Protein AF-A5PG52-F1 (afdb_monomer_lite)

Foldseek 3Di:
DEAAAVVVQVVCVVPDDPVADDYHYDYHDQDPPVPDDPVVLCPDPSSVSVCVQQQQHDDPSGDNVRGPHPDDD

Secondary structure (DSSP, 8-state):
-EESSHHHHHHHHHHS-TTT---EE--SSPP-TTTS-HHHHHT-HHHHHHHHHH----GGG--GGG-S-S---

pLDDT: mean 95.88, std 1.95, range [89.31, 98.31]

Structure (mmCIF, N/CA/C/O backbone):
data_AF-A5PG52-F1
#
_entry.id   AF-A5PG52-F1
#
loop_
_atom_site.group_PDB
_atom_site.id
_atom_site.type_symbol
_atom_site.label_atom_id
_atom_site.label_alt_id
_atom_site.label_comp_id
_atom_site.label_asym_id
_atom_site.label_entity_id
_atom_site.label_seq_id
_atom_site.pdbx_PDB_ins_code
_atom_site.Cartn_x
_atom_site.Cartn_y
_atom_site.Cartn_z
_atom_site.occupancy
_atom_site.B_iso_or_equiv
_atom_site.auth_seq_id
_atom_site.auth_comp_id
_atom_site.auth_asym_id
_atom_site.auth_atom_id
_atom_site.pdbx_PDB_model_num
ATOM 1 N N . TYR A 1 1 ? 2.222 -6.231 -6.405 1.00 97.81 1 TYR A N 1
ATOM 2 C CA . TYR A 1 1 ? 3.378 -6.304 -5.502 1.00 97.81 1 TYR A CA 1
ATOM 3 C C . TYR A 1 1 ? 3.166 -5.341 -4.361 1.00 97.81 1 TYR A C 1
ATOM 5 O O . TYR A 1 1 ? 3.225 -4.134 -4.569 1.00 97.81 1 TYR A O 1
ATOM 13 N N . VAL A 1 2 ? 2.870 -5.872 -3.188 1.00 97.50 2 VAL A N 1
ATOM 14 C CA . VAL A 1 2 ? 2.802 -5.165 -1.920 1.00 97.50 2 VAL A CA 1
ATOM 15 C C . VAL A 1 2 ? 4.174 -5.292 -1.267 1.00 97.50 2 VAL A C 1
ATOM 17 O O . VAL A 1 2 ? 4.707 -6.392 -1.156 1.00 97.50 2 VAL A O 1
ATOM 20 N N . VAL A 1 3 ? 4.788 -4.173 -0.893 1.00 97.44 3 VAL A N 1
ATOM 21 C CA . VAL A 1 3 ? 6.161 -4.155 -0.357 1.00 97.44 3 VAL A CA 1
ATOM 22 C C . VAL A 1 3 ? 6.220 -3.393 0.962 1.00 97.44 3 VAL A C 1
ATOM 24 O O . VAL A 1 3 ? 5.400 -2.517 1.200 1.00 97.44 3 VAL A O 1
ATOM 27 N N . GLU A 1 4 ? 7.193 -3.706 1.817 1.00 95.50 4 GLU A N 1
ATOM 28 C CA . GLU A 1 4 ? 7.266 -3.238 3.219 1.00 95.50 4 GLU A CA 1
ATOM 29 C C . GLU A 1 4 ? 7.568 -1.733 3.399 1.00 95.50 4 GLU A C 1
ATOM 31 O O . GLU A 1 4 ? 7.603 -1.222 4.516 1.00 95.50 4 GLU A O 1
ATOM 36 N N . GLY A 1 5 ? 7.819 -0.990 2.320 1.00 95.00 5 GLY A N 1
ATOM 37 C CA . GLY A 1 5 ? 8.028 0.452 2.416 1.00 95.00 5 GLY A CA 1
ATOM 38 C C . GLY A 1 5 ? 8.633 1.072 1.171 1.00 95.00 5 GLY A C 1
ATOM 39 O O . GLY A 1 5 ? 8.866 0.397 0.169 1.00 95.00 5 GLY A O 1
ATOM 40 N N . ASP A 1 6 ? 8.913 2.373 1.245 1.00 94.19 6 ASP A N 1
ATOM 41 C CA . ASP A 1 6 ? 9.378 3.165 0.101 1.00 94.19 6 ASP A CA 1
ATOM 42 C C . ASP A 1 6 ? 10.764 2.720 -0.403 1.00 94.19 6 ASP A C 1
ATOM 44 O O . ASP A 1 6 ? 11.016 2.759 -1.605 1.00 94.19 6 ASP A O 1
ATOM 48 N N . SER A 1 7 ? 11.634 2.222 0.488 1.00 94.75 7 SER A N 1
ATOM 49 C CA . SER A 1 7 ? 12.949 1.672 0.112 1.00 94.75 7 SER A CA 1
ATOM 50 C C . SER A 1 7 ? 12.801 0.459 -0.816 1.00 94.75 7 SER A C 1
ATOM 52 O O . SER A 1 7 ? 13.248 0.485 -1.964 1.00 94.75 7 SER A O 1
ATOM 54 N N . ALA A 1 8 ? 12.060 -0.564 -0.372 1.00 96.00 8 ALA A N 1
ATOM 55 C CA . ALA A 1 8 ? 11.728 -1.723 -1.200 1.00 96.00 8 ALA A CA 1
ATOM 56 C C . ALA A 1 8 ? 10.884 -1.329 -2.427 1.00 96.00 8 ALA A C 1
ATOM 58 O O . ALA A 1 8 ? 11.045 -1.900 -3.504 1.00 96.00 8 ALA A O 1
ATOM 59 N N . GLY A 1 9 ? 10.020 -0.319 -2.287 1.00 96.88 9 GLY A N 1
ATOM 60 C CA . GLY A 1 9 ? 9.212 0.246 -3.363 1.00 96.88 9 GLY A CA 1
ATOM 61 C C . GLY A 1 9 ? 10.042 0.842 -4.491 1.00 96.88 9 GLY A C 1
ATOM 62 O O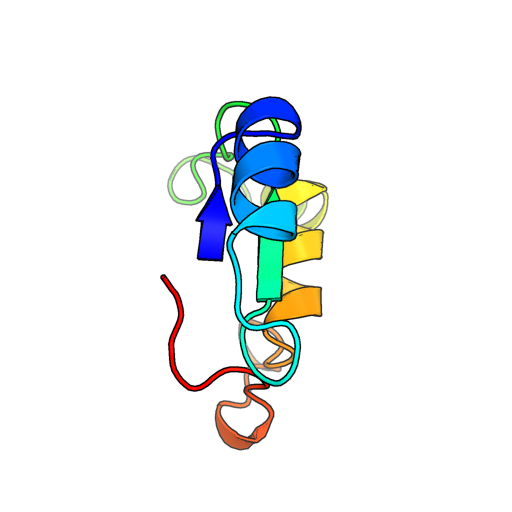 . GLY A 1 9 ? 9.727 0.603 -5.655 1.00 96.88 9 GLY A O 1
ATOM 63 N N . GLY A 1 10 ? 11.122 1.556 -4.173 1.00 97.06 10 GLY A N 1
ATOM 64 C CA . GLY A 1 10 ? 12.053 2.099 -5.160 1.00 97.06 10 GLY A CA 1
ATOM 65 C C . GLY A 1 10 ? 12.727 0.994 -5.969 1.00 97.06 10 GLY A C 1
ATOM 66 O O . GLY A 1 10 ? 12.660 1.002 -7.199 1.00 97.06 10 GLY A O 1
ATOM 67 N N . SER A 1 11 ? 13.300 -0.001 -5.287 1.00 97.44 11 SER A N 1
ATOM 68 C CA . SER A 1 11 ? 13.937 -1.151 -5.941 1.00 97.44 11 SER A CA 1
ATOM 69 C C . SER A 1 11 ? 12.949 -1.945 -6.799 1.00 97.44 11 SER A C 1
ATOM 71 O O . SER A 1 11 ? 13.233 -2.233 -7.961 1.00 97.44 11 SER A O 1
ATOM 73 N N . ALA A 1 12 ? 11.761 -2.242 -6.267 1.00 97.69 12 ALA A N 1
ATOM 74 C CA . ALA A 1 12 ? 10.724 -2.969 -6.992 1.00 97.69 12 ALA A CA 1
ATOM 75 C C . ALA A 1 12 ? 10.201 -2.176 -8.197 1.00 97.69 12 ALA A C 1
ATOM 77 O O . ALA A 1 12 ? 9.959 -2.749 -9.254 1.00 97.69 12 ALA A O 1
ATOM 78 N N . LYS A 1 13 ? 10.061 -0.850 -8.079 1.00 97.50 13 LYS A N 1
ATOM 79 C CA . LYS A 1 13 ? 9.628 0.011 -9.187 1.00 97.50 13 LYS A CA 1
ATOM 80 C C . LYS A 1 13 ? 10.621 -0.004 -10.346 1.00 97.50 13 LYS A C 1
ATOM 82 O O . LYS A 1 13 ? 10.179 -0.016 -11.490 1.00 97.50 13 LYS A O 1
ATOM 87 N N . SER A 1 14 ? 11.919 -0.005 -10.055 1.00 97.38 14 SER A N 1
ATOM 88 C CA . SER A 1 14 ? 12.967 -0.042 -11.080 1.00 97.38 14 SER A CA 1
ATOM 89 C C . SER A 1 14 ? 13.107 -1.414 -11.743 1.00 97.38 14 SER A C 1
ATOM 91 O O . SER A 1 14 ? 13.469 -1.480 -12.911 1.00 97.38 14 SER A O 1
ATOM 93 N N . GLY A 1 15 ? 12.826 -2.502 -11.017 1.00 97.44 15 GLY A N 1
ATOM 94 C CA . GLY A 1 15 ? 12.979 -3.874 -11.518 1.00 97.44 15 GLY A CA 1
ATOM 95 C C . GLY A 1 15 ? 11.729 -4.499 -12.145 1.00 97.44 15 GLY A C 1
ATOM 96 O O . GLY A 1 15 ? 11.802 -5.626 -12.627 1.00 97.44 15 GLY A O 1
ATOM 97 N N . ARG A 1 16 ? 10.576 -3.822 -12.106 1.00 98.00 16 ARG A N 1
ATOM 98 C CA . ARG A 1 16 ? 9.306 -4.379 -12.595 1.00 98.00 16 ARG A CA 1
ATOM 99 C C . ARG A 1 16 ? 9.136 -4.223 -14.103 1.00 98.00 16 ARG A C 1
ATOM 101 O O . ARG A 1 16 ? 9.602 -3.249 -14.691 1.00 98.00 16 ARG A O 1
ATOM 108 N N . ASP A 1 17 ? 8.302 -5.077 -14.680 1.00 98.06 17 ASP A N 1
ATOM 109 C CA . ASP A 1 17 ? 7.660 -4.776 -15.957 1.00 98.06 17 ASP A CA 1
ATOM 110 C C . ASP A 1 17 ? 6.495 -3.795 -15.731 1.00 98.06 17 ASP A C 1
ATOM 112 O O . ASP A 1 17 ? 5.445 -4.142 -15.181 1.00 98.06 17 ASP A O 1
ATOM 116 N N . SER A 1 18 ? 6.689 -2.533 -16.118 1.00 97.19 18 SER A N 1
ATOM 117 C CA . SER A 1 18 ? 5.730 -1.455 -15.857 1.00 97.19 18 SER A CA 1
ATOM 118 C C . SER A 1 18 ? 4.434 -1.568 -16.660 1.00 97.19 18 SER A C 1
ATOM 120 O O . SER A 1 18 ? 3.468 -0.894 -16.298 1.00 97.19 18 SER A O 1
ATOM 122 N N . MET A 1 19 ? 4.387 -2.417 -17.694 1.00 97.50 19 MET A N 1
ATOM 123 C CA . MET A 1 19 ? 3.198 -2.607 -18.522 1.00 97.50 19 MET A CA 1
ATOM 124 C C . MET A 1 19 ? 2.058 -3.267 -17.738 1.00 97.50 19 MET A C 1
ATOM 126 O O . MET A 1 19 ? 0.895 -2.944 -17.965 1.00 97.50 19 MET A O 1
ATOM 130 N N . PHE A 1 20 ? 2.378 -4.169 -16.802 1.00 97.19 20 PHE A N 1
ATOM 131 C CA . PHE A 1 20 ? 1.364 -4.937 -16.066 1.00 97.19 20 PHE A CA 1
ATOM 132 C C . PHE A 1 20 ? 1.641 -5.110 -14.565 1.00 97.19 20 PHE A C 1
ATOM 134 O O . PHE A 1 20 ? 0.762 -5.574 -13.836 1.00 97.19 20 PHE A O 1
ATOM 141 N N . GLN A 1 21 ? 2.826 -4.749 -14.061 1.00 98.31 21 GLN A N 1
ATOM 142 C CA . GLN A 1 21 ? 3.158 -4.902 -12.642 1.00 98.31 21 GLN A CA 1
ATOM 143 C C . GLN A 1 21 ? 3.010 -3.580 -11.878 1.00 98.31 21 GLN A C 1
ATOM 145 O O . GLN A 1 21 ? 3.744 -2.612 -12.087 1.00 98.31 21 GLN A O 1
ATOM 150 N N . ALA A 1 22 ? 2.098 -3.554 -10.905 1.00 98.19 22 ALA A N 1
ATOM 151 C CA . ALA A 1 22 ? 1.944 -2.450 -9.959 1.00 98.19 22 ALA A CA 1
ATOM 152 C C . ALA A 1 22 ? 2.672 -2.721 -8.629 1.00 98.19 22 ALA A C 1
ATOM 154 O O . ALA A 1 22 ? 2.691 -3.856 -8.137 1.00 98.19 22 ALA A O 1
ATOM 155 N N . ILE A 1 23 ? 3.250 -1.661 -8.049 1.00 98.19 23 ILE A N 1
ATOM 156 C CA . ILE A 1 23 ? 3.919 -1.679 -6.740 1.00 98.19 23 ILE A CA 1
ATOM 157 C C . ILE A 1 23 ? 3.113 -0.810 -5.772 1.00 98.19 23 ILE A C 1
ATOM 159 O O . ILE A 1 23 ? 2.866 0.359 -6.071 1.00 98.19 23 ILE A O 1
ATOM 163 N N . LEU A 1 24 ? 2.737 -1.376 -4.628 1.00 97.81 24 LEU A N 1
ATOM 164 C CA . LEU A 1 24 ? 2.089 -0.701 -3.508 1.00 97.81 24 LEU A CA 1
ATOM 165 C C . LEU A 1 24 ? 3.011 -0.803 -2.279 1.00 97.81 24 LEU A C 1
ATOM 167 O O . LEU A 1 24 ? 3.058 -1.859 -1.648 1.00 97.81 24 LEU A O 1
ATOM 171 N N . PRO A 1 25 ? 3.785 0.244 -1.950 1.00 96.94 25 PRO A N 1
ATOM 172 C CA . PRO A 1 25 ? 4.550 0.273 -0.712 1.00 96.94 25 PRO A CA 1
ATOM 173 C C . PRO A 1 25 ? 3.619 0.523 0.475 1.00 96.94 25 PRO A C 1
ATOM 175 O O . PRO A 1 25 ? 2.824 1.461 0.444 1.00 96.94 25 PRO A O 1
ATOM 178 N N . LEU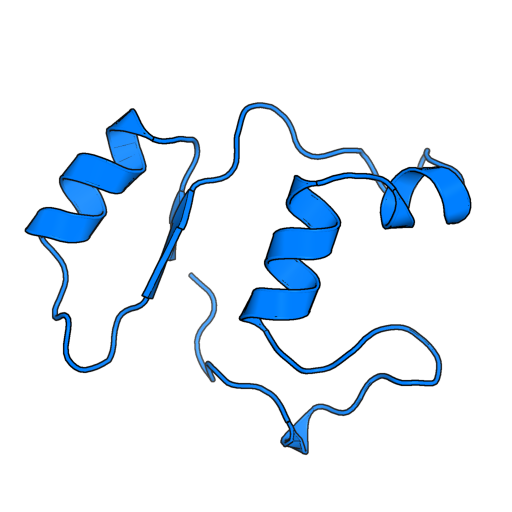 A 1 26 ? 3.740 -0.300 1.513 1.00 95.31 26 LEU A N 1
ATOM 179 C CA . LEU A 1 26 ? 3.051 -0.126 2.785 1.00 95.31 26 LEU A CA 1
ATOM 180 C C . LEU A 1 26 ? 4.013 0.426 3.821 1.00 95.31 26 LEU A C 1
ATOM 182 O O . LEU A 1 26 ? 5.146 -0.031 3.907 1.00 95.31 26 LEU A O 1
ATOM 186 N N . ARG A 1 27 ? 3.591 1.407 4.615 1.00 92.19 27 ARG A N 1
ATOM 187 C CA . ARG A 1 27 ? 4.484 2.042 5.596 1.00 92.19 27 ARG A CA 1
ATOM 188 C C . ARG A 1 27 ? 4.308 1.442 6.982 1.00 92.19 27 ARG A C 1
ATOM 190 O O . ARG A 1 27 ? 3.334 1.714 7.681 1.00 92.19 27 ARG A O 1
ATOM 197 N N . GLY A 1 28 ? 5.311 0.681 7.411 1.00 89.31 28 GLY A N 1
ATOM 198 C CA . GLY A 1 28 ? 5.345 0.085 8.741 1.00 89.31 28 GLY A CA 1
ATOM 199 C C . GLY A 1 28 ? 4.359 -1.073 8.899 1.00 89.31 28 GLY A C 1
ATOM 200 O O . GLY A 1 28 ? 3.996 -1.753 7.942 1.00 89.31 28 GLY A O 1
ATOM 201 N N . LYS A 1 29 ? 3.949 -1.342 10.142 1.00 91.12 29 LYS A N 1
ATOM 202 C CA . LYS A 1 29 ? 3.072 -2.478 10.447 1.00 91.12 29 LYS A CA 1
ATOM 203 C C . LYS A 1 29 ? 1.617 -2.133 10.144 1.00 91.12 29 LYS A C 1
ATOM 205 O O . LYS A 1 29 ? 1.081 -1.180 10.710 1.00 91.12 29 LYS A O 1
ATOM 210 N N . ILE A 1 30 ? 0.968 -2.952 9.316 1.00 92.25 30 ILE A N 1
ATOM 211 C CA . ILE A 1 30 ? -0.474 -2.845 9.064 1.00 92.25 30 ILE A CA 1
ATOM 212 C C . ILE A 1 30 ? -1.242 -3.037 10.377 1.00 92.25 30 ILE A C 1
ATOM 214 O O . ILE A 1 30 ? -0.858 -3.827 11.246 1.00 92.25 30 ILE A O 1
ATOM 218 N N . ILE A 1 31 ? -2.348 -2.306 10.514 1.00 94.31 31 ILE A N 1
ATOM 219 C CA . ILE A 1 31 ? -3.280 -2.469 11.624 1.00 94.31 31 ILE A CA 1
ATOM 220 C C . ILE A 1 31 ? -3.814 -3.907 11.687 1.00 94.31 31 ILE A C 1
ATOM 222 O O . ILE A 1 31 ? -4.220 -4.489 10.685 1.00 94.31 31 ILE A O 1
ATOM 226 N N . ASN A 1 32 ? -3.851 -4.482 12.887 1.00 94.94 32 ASN A N 1
ATOM 227 C CA . ASN A 1 32 ? -4.519 -5.760 13.100 1.00 94.94 32 ASN A CA 1
ATOM 228 C C . ASN A 1 32 ? -6.039 -5.541 13.056 1.00 94.94 32 ASN A C 1
ATOM 230 O O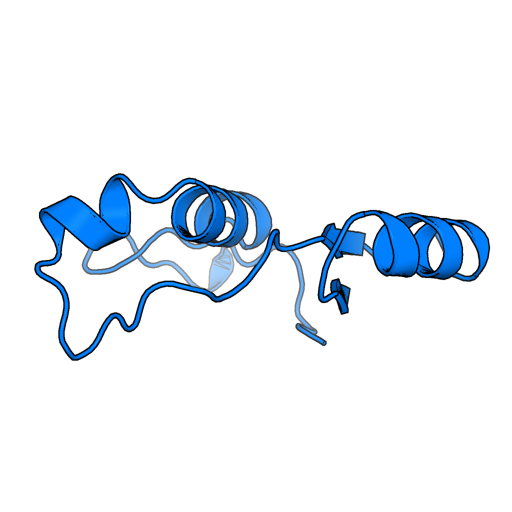 . ASN A 1 32 ? -6.613 -5.024 14.015 1.00 94.94 32 ASN A O 1
ATOM 234 N N . VAL A 1 33 ? -6.662 -5.921 11.939 1.00 94.19 33 VAL A N 1
ATOM 235 C CA . VAL A 1 33 ? -8.099 -5.726 11.697 1.00 94.19 33 VAL A CA 1
ATOM 236 C C . VAL A 1 33 ? -8.987 -6.582 12.602 1.00 94.19 33 VAL A C 1
ATOM 238 O O . VAL A 1 33 ? -10.067 -6.135 12.953 1.00 94.19 33 VAL A O 1
ATOM 241 N N . GLU A 1 34 ? -8.510 -7.743 13.059 1.00 94.88 34 GLU A N 1
ATOM 242 C CA . GLU A 1 34 ? -9.254 -8.637 13.963 1.00 94.88 34 GLU A CA 1
ATOM 243 C C . GLU A 1 34 ? -9.422 -8.025 15.363 1.00 94.88 34 GLU A C 1
ATOM 245 O O . GLU A 1 34 ? -10.430 -8.208 16.037 1.00 94.88 34 GLU A O 1
ATOM 250 N N . LYS A 1 35 ? -8.418 -7.264 15.818 1.00 94.62 35 LYS A N 1
ATOM 251 C CA . LYS A 1 35 ? -8.427 -6.603 17.135 1.00 94.62 35 LYS A CA 1
ATOM 252 C C . LYS A 1 35 ? -8.941 -5.165 17.094 1.00 94.62 35 LYS A C 1
ATOM 254 O O . LYS A 1 35 ? -9.215 -4.585 18.146 1.00 94.62 35 LYS A O 1
ATOM 259 N N . ALA A 1 36 ? -8.983 -4.546 15.918 1.00 94.94 36 ALA A N 1
ATOM 260 C CA . ALA A 1 36 ? -9.356 -3.148 15.757 1.00 94.94 36 ALA A CA 1
ATOM 261 C C . ALA A 1 36 ? -10.841 -3.006 15.412 1.00 94.94 36 ALA A C 1
ATOM 263 O O . ALA A 1 36 ? -11.413 -3.808 14.687 1.00 94.94 36 ALA A O 1
ATOM 264 N N . ARG A 1 37 ? -11.466 -1.928 15.894 1.00 95.31 37 ARG A N 1
ATOM 265 C CA . ARG A 1 37 ? -12.820 -1.573 15.460 1.00 95.31 37 ARG A CA 1
ATOM 266 C C . ARG A 1 37 ? -12.818 -1.152 13.991 1.00 95.31 37 ARG A C 1
ATOM 268 O O . ARG A 1 37 ? -11.863 -0.518 13.532 1.00 95.31 37 ARG A O 1
ATOM 275 N N . ILE A 1 38 ? -13.907 -1.454 13.284 1.00 91.62 38 ILE A N 1
ATOM 276 C CA . ILE A 1 38 ? -14.024 -1.205 11.843 1.00 91.62 38 ILE A CA 1
ATOM 277 C C . ILE A 1 38 ? -13.809 0.269 11.478 1.00 91.62 38 ILE A C 1
ATOM 279 O O . ILE A 1 38 ? -13.092 0.572 10.531 1.00 91.62 38 ILE A O 1
ATOM 283 N N . ASP A 1 39 ? -14.311 1.207 12.281 1.00 93.38 39 ASP A N 1
ATOM 284 C CA . ASP A 1 39 ? -14.137 2.646 12.059 1.00 93.38 39 ASP A CA 1
ATOM 285 C C . ASP A 1 39 ? -12.658 3.069 12.069 1.00 93.38 39 ASP A C 1
ATOM 287 O O . ASP A 1 39 ? -12.245 3.940 11.303 1.00 93.38 39 ASP A O 1
ATOM 291 N N . ARG A 1 40 ? -11.838 2.421 12.905 1.00 94.62 40 ARG A N 1
ATOM 292 C CA . ARG A 1 40 ? -10.392 2.650 12.967 1.00 94.62 40 ARG A CA 1
ATOM 293 C C . ARG A 1 40 ? -9.674 2.034 11.770 1.00 94.62 40 ARG A C 1
ATOM 295 O O . ARG A 1 40 ? -8.723 2.631 11.272 1.00 94.62 40 ARG A O 1
ATOM 302 N N . VAL A 1 41 ? -10.121 0.863 11.320 1.00 94.38 41 VAL A N 1
ATOM 303 C CA . VAL A 1 41 ? -9.593 0.187 10.127 1.00 94.38 41 VAL A CA 1
ATOM 304 C C . VAL A 1 41 ? -9.840 1.043 8.883 1.00 94.38 41 VAL A C 1
ATOM 306 O O . VAL A 1 41 ? -8.904 1.304 8.136 1.00 94.38 41 VAL A O 1
ATOM 309 N N . LEU A 1 42 ? -11.053 1.576 8.713 1.00 92.62 42 LEU A N 1
ATOM 310 C CA . LEU A 1 42 ? -11.415 2.411 7.560 1.00 92.62 42 LEU A CA 1
ATOM 311 C C . LEU A 1 42 ? -10.737 3.783 7.544 1.00 92.62 42 LEU A C 1
ATOM 313 O O . LEU A 1 42 ? -10.595 4.378 6.480 1.00 92.62 42 LEU A O 1
ATOM 317 N N . LYS A 1 43 ? -10.303 4.293 8.702 1.00 94.25 43 LYS A N 1
ATOM 318 C CA . LYS A 1 43 ? -9.510 5.530 8.811 1.00 94.25 43 LYS A CA 1
ATOM 319 C C . LYS A 1 43 ? -8.008 5.304 8.612 1.00 94.25 43 LYS A C 1
ATOM 321 O O . LYS A 1 43 ? -7.253 6.272 8.581 1.00 94.25 43 LYS A O 1
ATOM 326 N N . ASN A 1 44 ? -7.550 4.054 8.527 1.00 95.25 44 ASN A N 1
ATOM 327 C CA . ASN A 1 44 ? -6.139 3.754 8.330 1.00 95.25 44 ASN A CA 1
ATOM 328 C C . ASN A 1 44 ? -5.733 3.983 6.865 1.00 95.25 44 ASN A C 1
ATOM 330 O O . ASN A 1 44 ? -6.352 3.447 5.949 1.00 95.25 44 ASN A O 1
ATOM 334 N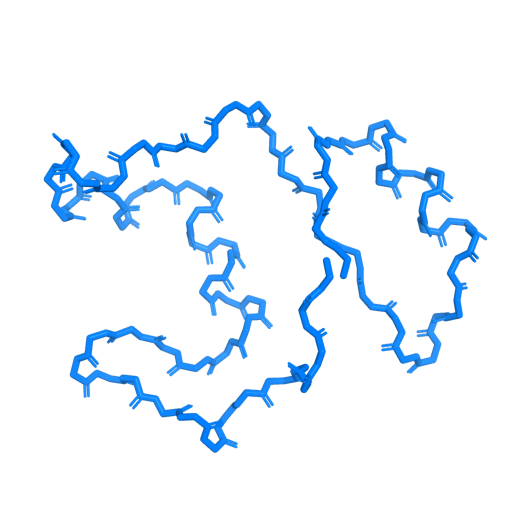 N . THR A 1 45 ? -4.660 4.745 6.655 1.00 94.81 45 THR A N 1
ATOM 335 C CA . THR A 1 45 ? -4.167 5.124 5.322 1.00 94.81 45 THR A CA 1
ATOM 336 C C . THR A 1 45 ? -3.751 3.925 4.475 1.00 94.81 45 THR A C 1
ATOM 338 O O . THR A 1 45 ? -4.048 3.891 3.285 1.00 94.81 45 THR A O 1
ATOM 341 N N . GLU A 1 46 ? -3.111 2.922 5.079 1.00 95.00 46 GLU A N 1
ATOM 342 C CA . GLU A 1 46 ? -2.640 1.726 4.370 1.00 95.00 46 GLU A CA 1
ATOM 343 C C . GLU A 1 46 ? -3.820 0.870 3.904 1.00 95.00 46 GLU A C 1
ATOM 345 O O . GLU A 1 46 ? -3.860 0.412 2.764 1.00 95.00 46 GLU A O 1
ATOM 350 N N . VAL A 1 47 ? -4.834 0.718 4.759 1.00 95.12 47 VAL A N 1
ATOM 351 C CA . VAL A 1 47 ? -6.069 0.004 4.410 1.00 95.12 47 VAL A CA 1
ATO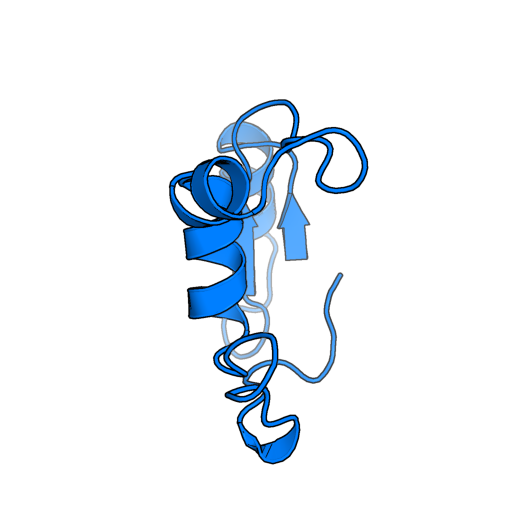M 352 C C . VAL A 1 47 ? -6.815 0.734 3.289 1.00 95.12 47 VAL A C 1
ATOM 354 O O . VAL A 1 47 ? -7.198 0.104 2.305 1.00 95.12 47 VAL A O 1
ATOM 357 N N . GLN A 1 48 ? -6.966 2.060 3.377 1.00 95.12 48 GLN A N 1
ATOM 358 C CA . GLN A 1 48 ? -7.582 2.863 2.312 1.00 95.12 48 GLN A CA 1
ATOM 359 C C . GLN A 1 48 ? -6.825 2.748 0.983 1.00 95.12 48 GLN A C 1
ATOM 361 O O . GLN A 1 48 ? -7.446 2.634 -0.079 1.00 95.12 48 GLN A O 1
ATOM 366 N N . ALA A 1 49 ? -5.492 2.738 1.032 1.00 95.62 49 ALA A N 1
ATOM 367 C CA . ALA A 1 49 ? -4.653 2.560 -0.145 1.00 95.62 49 ALA A CA 1
ATOM 368 C C . ALA A 1 49 ? -4.872 1.182 -0.791 1.00 95.62 49 ALA A C 1
ATOM 370 O O . ALA A 1 49 ? -5.031 1.111 -2.009 1.00 95.62 49 ALA A O 1
ATOM 371 N N . ILE A 1 50 ? -4.960 0.107 0.004 1.00 96.12 50 ILE A N 1
ATOM 372 C CA . ILE A 1 50 ? -5.247 -1.250 -0.493 1.00 96.12 50 ILE A CA 1
ATOM 373 C C . ILE A 1 50 ? -6.629 -1.307 -1.152 1.00 96.12 50 ILE A C 1
ATOM 375 O O . ILE A 1 50 ? -6.737 -1.765 -2.289 1.00 96.12 50 ILE A O 1
ATOM 379 N N . ILE A 1 51 ? -7.672 -0.799 -0.488 1.00 95.81 51 ILE A N 1
ATOM 380 C CA . ILE A 1 51 ? -9.042 -0.790 -1.030 1.00 95.81 51 ILE A CA 1
ATOM 381 C C . ILE A 1 51 ? -9.076 -0.058 -2.376 1.00 95.81 51 ILE A C 1
ATOM 383 O O . ILE A 1 51 ? -9.611 -0.567 -3.363 1.00 95.81 51 ILE A O 1
ATOM 387 N N . THR A 1 52 ? -8.440 1.112 -2.436 1.00 96.25 52 THR A N 1
ATOM 388 C CA . THR A 1 52 ? -8.367 1.930 -3.652 1.00 96.25 52 THR A CA 1
ATOM 389 C C . THR A 1 52 ? -7.571 1.238 -4.761 1.00 96.25 52 THR A C 1
ATOM 391 O O . THR A 1 52 ? -7.949 1.314 -5.932 1.00 96.25 52 THR A O 1
ATOM 394 N N . ALA A 1 53 ? -6.473 0.561 -4.415 1.00 96.88 53 ALA A N 1
ATOM 395 C CA . ALA A 1 53 ? -5.627 -0.147 -5.369 1.00 96.88 53 ALA A CA 1
ATOM 396 C C . ALA A 1 53 ? -6.343 -1.358 -5.983 1.00 96.88 53 ALA A C 1
ATOM 398 O O . ALA A 1 53 ? -6.258 -1.555 -7.195 1.00 96.88 53 ALA A O 1
ATOM 399 N N . LEU A 1 54 ? -7.065 -2.138 -5.172 1.00 97.38 54 LEU A N 1
ATOM 400 C CA . LEU A 1 54 ? -7.816 -3.306 -5.637 1.00 97.38 54 LEU A CA 1
ATOM 401 C C . LEU A 1 54 ? -9.070 -2.908 -6.423 1.00 97.38 54 LEU A C 1
ATOM 403 O O . LEU A 1 54 ? -9.389 -3.554 -7.419 1.00 97.38 54 LEU A O 1
ATOM 407 N N . GLY A 1 55 ? -9.739 -1.825 -6.015 1.00 97.19 55 GLY A N 1
ATOM 408 C CA . GLY A 1 55 ? -10.907 -1.274 -6.707 1.00 97.19 55 GLY A CA 1
ATOM 409 C C . GLY A 1 55 ? -12.206 -2.057 -6.498 1.00 97.19 55 GLY A C 1
ATOM 410 O O . GLY A 1 55 ? -13.214 -1.712 -7.106 1.00 97.19 55 GLY A O 1
ATOM 411 N N . THR A 1 56 ? -12.199 -3.076 -5.640 1.00 97.75 56 THR A N 1
ATOM 412 C CA . THR A 1 56 ? -13.344 -3.967 -5.407 1.00 97.75 56 THR A CA 1
ATOM 413 C C . THR A 1 56 ? -14.363 -3.414 -4.419 1.00 97.75 56 THR A C 1
ATOM 415 O O . THR A 1 56 ? -15.428 -3.994 -4.293 1.00 97.75 56 THR A O 1
ATOM 418 N N . GLY A 1 57 ? -14.052 -2.349 -3.674 1.00 95.62 57 GLY A N 1
ATOM 419 C CA . GLY A 1 57 ? -14.827 -2.004 -2.478 1.00 95.62 57 GLY A CA 1
ATOM 420 C C . GLY A 1 57 ? -14.624 -3.027 -1.352 1.00 95.62 57 GLY A C 1
ATOM 421 O O . GLY A 1 57 ? -13.712 -3.860 -1.416 1.00 95.62 57 GLY A O 1
ATOM 422 N N . ILE A 1 58 ? -15.448 -2.941 -0.306 1.00 95.00 58 ILE A N 1
ATOM 423 C CA . ILE A 1 58 ? -15.412 -3.799 0.891 1.00 95.00 58 ILE A CA 1
ATOM 424 C C . ILE A 1 58 ? -16.831 -4.045 1.420 1.00 95.00 58 ILE A C 1
ATOM 426 O O . ILE A 1 58 ? -17.741 -3.281 1.108 1.00 95.00 58 ILE A O 1
ATOM 430 N N . HIS A 1 59 ? -17.000 -5.057 2.277 1.00 91.50 59 HIS A N 1
ATOM 431 C CA . HIS A 1 59 ? -18.292 -5.416 2.881 1.00 91.50 59 HIS A CA 1
ATOM 432 C C . HIS A 1 59 ? -19.406 -5.535 1.828 1.00 91.50 59 HIS A C 1
ATOM 434 O O . HIS A 1 59 ? -19.217 -6.225 0.830 1.00 91.50 59 HIS A O 1
ATOM 440 N N . ASP A 1 60 ? -20.537 -4.867 2.040 1.00 94.31 60 ASP A N 1
ATOM 441 C CA . ASP A 1 60 ? -21.720 -4.952 1.182 1.00 94.31 60 ASP A CA 1
ATOM 442 C C . ASP A 1 60 ? -21.503 -4.302 -0.195 1.00 94.31 60 ASP A C 1
ATOM 444 O O . ASP A 1 60 ? -22.226 -4.596 -1.143 1.00 94.31 60 ASP A O 1
ATOM 448 N N . GLU A 1 61 ? -20.483 -3.449 -0.329 1.00 94.38 61 GLU A N 1
ATOM 449 C CA . GLU A 1 61 ? -20.092 -2.826 -1.598 1.00 94.38 61 GLU A CA 1
ATOM 450 C C . GLU A 1 61 ? -19.032 -3.641 -2.355 1.00 94.38 61 GLU A C 1
ATOM 452 O O . GLU A 1 61 ? -18.552 -3.205 -3.405 1.00 94.38 61 GLU A O 1
ATOM 457 N N . PHE A 1 62 ? -18.629 -4.803 -1.825 1.00 97.62 62 PHE A N 1
ATOM 458 C CA . PHE A 1 62 ? -17.616 -5.635 -2.454 1.00 97.62 62 PHE A CA 1
ATOM 459 C C . PHE A 1 62 ? -18.108 -6.222 -3.781 1.00 97.62 62 PHE A C 1
ATOM 461 O O . PHE A 1 62 ? -19.099 -6.948 -3.841 1.00 97.62 62 PHE A O 1
ATOM 468 N N . ASP A 1 63 ? -17.341 -5.976 -4.837 1.00 97.81 63 ASP A N 1
ATOM 469 C CA . ASP A 1 63 ? -17.570 -6.500 -6.174 1.00 97.81 63 ASP A CA 1
ATOM 470 C C . ASP A 1 63 ? -16.253 -7.003 -6.779 1.00 97.81 63 ASP A C 1
ATOM 472 O O . ASP A 1 63 ? -15.371 -6.229 -7.170 1.00 97.81 63 ASP A O 1
ATOM 476 N N . ILE A 1 64 ? -16.127 -8.329 -6.875 1.00 97.19 64 ILE A N 1
ATOM 477 C CA . ILE A 1 64 ? -14.949 -8.990 -7.446 1.00 97.19 64 ILE A CA 1
ATOM 478 C C . ILE A 1 64 ? -14.772 -8.685 -8.938 1.00 97.19 64 ILE A C 1
ATOM 480 O O . ILE A 1 64 ? -13.641 -8.680 -9.420 1.00 97.19 64 ILE A O 1
ATOM 484 N N . ALA A 1 65 ? -15.847 -8.379 -9.672 1.00 97.75 65 ALA A N 1
ATOM 485 C CA . ALA A 1 65 ? -15.759 -8.065 -11.096 1.00 97.75 65 ALA A CA 1
ATOM 486 C C . ALA A 1 65 ? -15.019 -6.740 -11.354 1.00 97.75 65 ALA A C 1
ATOM 488 O O . ALA A 1 65 ? -14.520 -6.514 -12.455 1.00 97.75 65 ALA A O 1
ATOM 489 N N . LYS A 1 66 ? -14.901 -5.877 -10.335 1.00 97.50 66 LYS A N 1
ATOM 490 C CA . LYS A 1 66 ? -14.145 -4.616 -10.392 1.00 97.50 66 LYS A CA 1
ATOM 491 C C . LYS A 1 66 ? -12.667 -4.766 -10.026 1.0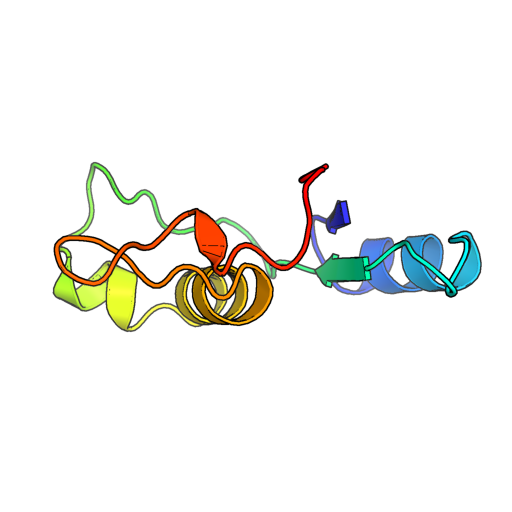0 97.50 66 LYS A C 1
ATOM 493 O O . LYS A 1 66 ? -11.946 -3.765 -10.004 1.00 97.50 66 LYS A O 1
ATOM 498 N N . LEU A 1 67 ? -12.204 -5.983 -9.725 1.00 97.75 67 LEU A N 1
ATOM 499 C CA . LEU A 1 67 ? -10.819 -6.227 -9.341 1.00 97.75 67 LEU A CA 1
ATOM 500 C C . LEU A 1 67 ? -9.860 -5.801 -10.460 1.00 97.75 67 LEU A C 1
ATOM 502 O O . LEU A 1 67 ? -9.909 -6.304 -11.578 1.00 97.75 67 LEU A O 1
ATOM 506 N N . ARG A 1 68 ? -8.940 -4.889 -10.137 1.00 97.88 68 ARG A N 1
ATOM 507 C CA . ARG A 1 68 ? -7.995 -4.323 -11.118 1.00 97.88 68 ARG A CA 1
ATOM 508 C C . ARG A 1 68 ? -6.793 -5.216 -11.408 1.00 97.88 68 ARG A C 1
ATOM 510 O O . ARG A 1 68 ? -6.173 -5.093 -12.460 1.00 97.88 68 ARG A O 1
ATOM 517 N N . TYR A 1 69 ? -6.446 -6.093 -10.470 1.00 97.81 69 TYR A N 1
ATOM 518 C CA . TYR A 1 69 ? -5.278 -6.962 -10.559 1.00 97.81 69 TYR A CA 1
ATOM 519 C C . TYR A 1 69 ? -5.660 -8.387 -10.168 1.00 97.81 69 TYR A C 1
ATOM 521 O O . TYR A 1 69 ? -5.907 -8.667 -9.000 1.00 97.81 69 TYR A O 1
ATOM 529 N N . HIS A 1 70 ? -5.638 -9.312 -11.129 1.00 96.88 70 HIS A N 1
ATOM 530 C CA . HIS A 1 70 ? -5.931 -10.733 -10.883 1.00 96.88 70 HIS A CA 1
ATOM 531 C C . HIS A 1 70 ? -4.829 -11.468 -10.111 1.00 96.88 70 HIS A C 1
ATOM 533 O O . HIS A 1 70 ? -4.992 -12.627 -9.739 1.00 96.88 70 HIS A O 1
ATOM 539 N N . LYS A 1 71 ? -3.695 -10.804 -9.874 1.00 97.31 71 LYS A N 1
ATOM 540 C CA . LYS A 1 71 ? -2.606 -11.327 -9.061 1.00 97.31 71 LYS A CA 1
ATOM 541 C C . LYS A 1 71 ? -2.169 -10.277 -8.052 1.00 97.31 71 LYS A C 1
ATOM 543 O O . LYS A 1 71 ? -1.655 -9.221 -8.421 1.00 97.31 71 LYS A O 1
ATOM 548 N N . ILE A 1 72 ? -2.355 -10.604 -6.780 1.00 97.00 72 ILE A N 1
ATOM 549 C CA . ILE A 1 72 ? -1.898 -9.811 -5.644 1.00 97.00 72 ILE A CA 1
ATOM 550 C C . ILE A 1 72 ? -0.711 -10.576 -5.066 1.00 97.00 72 ILE A C 1
ATOM 552 O O . ILE A 1 72 ? -0.845 -11.724 -4.651 1.00 97.00 72 ILE A O 1
ATOM 556 N N . VAL A 1 73 ? 0.458 -9.954 -5.154 1.00 96.56 73 VAL A N 1
ATOM 557 C CA . VAL A 1 73 ? 1.755 -10.470 -4.694 1.00 96.56 73 VAL A CA 1
ATOM 558 C C . VAL A 1 73 ? 2.285 -9.492 -3.683 1.00 96.56 73 VAL A C 1
ATOM 560 O O . VAL A 1 73 ? 2.062 -8.288 -3.959 1.00 96.56 73 VAL A O 1
#

InterPro domains:
  IPR006171 TOPRIM domain [PF01751] (1-73)
  IPR006171 TOPRIM domain [PS50880] (1-73)
  IPR013759 DNA topoisomerase, type IIA, subunit B, C-terminal [G3DSA:3.40.50.670] (1-73)
  IPR013760 DNA topoisomerase, type IIA-like domain superfamily [SSF56719] (1-73)
  IPR018522 DNA topoisomerase, type IIA, conserved site [PS00177] (2-10)

Organism: NCBI:txid280871

Radius of gyration: 13.44 Å; chains: 1; bounding box: 36×17×36 Å

Sequence (73 aa):
YVVEGDSAGGSAKSGRDSMFQAILPLRGKIINVEKARIDRVLKNTEVQAIITALGTGIHDEFDIAKLRYHKIV